Protein AF-A0ABD3VPS7-F1 (afdb_monomer)

Organism: Sinanodonta woodiana (NCBI:txid1069815)

Nearest PDB structures (foldseek):
  4lmq-assembly1_D  TM=5.388E-01  e=2.220E+00  Homo sapiens
  6o5b-assembly1_I  TM=3.512E-01  e=5.039E+00  Homo sapiens

Structure (mmCIF, N/CA/C/O backbone):
data_AF-A0ABD3VPS7-F1
#
_entry.id   AF-A0ABD3VPS7-F1
#
loop_
_atom_site.group_PDB
_atom_site.id
_atom_site.type_symbol
_atom_site.label_atom_id
_atom_site.label_alt_id
_atom_site.label_comp_id
_atom_site.label_asym_id
_atom_site.label_entity_id
_atom_site.label_seq_id
_atom_site.pdbx_PDB_ins_code
_atom_site.Cartn_x
_atom_site.Cartn_y
_atom_site.Cartn_z
_atom_site.occupancy
_atom_site.B_iso_or_equiv
_atom_site.auth_seq_id
_atom_site.auth_comp_id
_atom_site.auth_asym_id
_atom_site.auth_atom_id
_atom_site.pdbx_PDB_model_num
ATOM 1 N N . MET A 1 1 ? -15.703 15.406 17.267 1.00 61.03 1 MET A N 1
ATOM 2 C CA . MET A 1 1 ? -16.253 14.885 18.534 1.00 61.03 1 MET A CA 1
ATOM 3 C C . MET A 1 1 ? -15.740 13.470 18.716 1.00 61.03 1 MET A C 1
ATOM 5 O O . MET A 1 1 ? -16.001 12.621 17.870 1.00 61.03 1 MET A O 1
ATOM 9 N N . SER A 1 2 ? -14.924 13.257 19.740 1.00 77.81 2 SER A N 1
ATOM 10 C CA . SER A 1 2 ? -14.365 11.962 20.120 1.00 77.81 2 SER A CA 1
ATOM 11 C C . SER A 1 2 ? -15.344 11.213 21.026 1.00 77.81 2 SER A C 1
ATOM 13 O O . SER A 1 2 ? -16.102 11.816 21.778 1.00 77.81 2 SER A O 1
ATOM 15 N N . VAL A 1 3 ? -15.312 9.879 21.006 1.00 76.88 3 VAL A N 1
ATOM 16 C CA . VAL A 1 3 ? -16.126 9.044 21.913 1.00 76.88 3 VAL A CA 1
ATOM 17 C C . VAL A 1 3 ? -15.811 9.354 23.386 1.00 76.88 3 VAL A C 1
ATOM 19 O O . VAL A 1 3 ? -16.698 9.314 24.237 1.00 76.88 3 VAL A O 1
ATOM 22 N N . TRP A 1 4 ? -14.558 9.712 23.673 1.00 80.94 4 TRP A N 1
ATOM 23 C CA . TRP A 1 4 ? -14.074 10.048 25.013 1.00 80.94 4 TRP A CA 1
ATOM 24 C C . TRP A 1 4 ? -14.493 11.447 25.493 1.00 80.94 4 TRP A C 1
ATOM 26 O O . TRP A 1 4 ? -14.327 11.745 26.668 1.00 80.94 4 TRP A O 1
ATOM 36 N N . ASP A 1 5 ? -15.115 12.276 24.645 1.00 84.38 5 ASP A N 1
ATOM 37 C CA . ASP A 1 5 ? -15.733 13.540 25.089 1.00 84.38 5 ASP A CA 1
ATOM 38 C C . ASP A 1 5 ? -16.996 13.273 25.937 1.00 84.38 5 ASP A C 1
ATOM 40 O O . ASP A 1 5 ? -17.458 14.122 26.698 1.00 84.38 5 ASP A O 1
ATOM 44 N N . HIS A 1 6 ? -17.568 12.069 25.820 1.00 83.00 6 HIS A N 1
ATOM 45 C CA . HIS A 1 6 ? -18.803 11.661 26.494 1.00 83.00 6 HIS A CA 1
ATOM 46 C C . HIS A 1 6 ? -18.606 10.507 27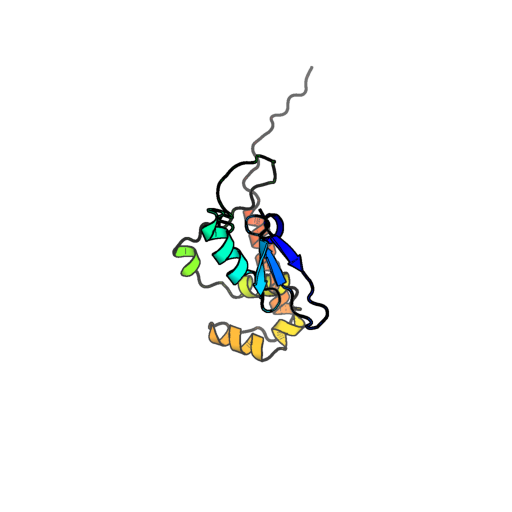.485 1.00 83.00 6 HIS A C 1
ATOM 48 O O . HIS A 1 6 ? -19.587 9.960 28.006 1.00 83.00 6 HIS A O 1
ATOM 54 N N . ALA A 1 7 ? -17.355 10.123 27.737 1.00 84.94 7 ALA A N 1
ATOM 55 C CA . ALA A 1 7 ? -17.026 9.010 28.607 1.00 84.94 7 ALA A CA 1
ATOM 56 C C . ALA A 1 7 ? -15.645 9.158 29.244 1.00 84.94 7 ALA A C 1
ATOM 58 O O . ALA A 1 7 ? -14.692 9.568 28.585 1.00 84.94 7 ALA A O 1
ATOM 59 N N . VAL A 1 8 ? -15.519 8.739 30.498 1.00 85.06 8 VAL A N 1
ATOM 60 C CA . VAL A 1 8 ? -14.250 8.719 31.229 1.00 85.06 8 VAL A CA 1
ATOM 61 C C . VAL A 1 8 ? -13.625 7.329 31.144 1.00 85.06 8 VAL A C 1
ATOM 63 O O . VAL A 1 8 ? -14.305 6.313 31.297 1.00 85.06 8 VAL A O 1
ATOM 66 N N . LYS A 1 9 ? -12.311 7.282 30.900 1.00 85.12 9 LYS A N 1
ATOM 67 C CA . LYS A 1 9 ? -11.524 6.048 30.999 1.00 85.12 9 LYS A CA 1
ATOM 68 C C . LYS A 1 9 ? -11.370 5.669 32.465 1.00 85.12 9 LYS A C 1
ATOM 70 O O . LYS A 1 9 ? -10.830 6.453 33.241 1.00 85.12 9 LYS A O 1
ATOM 75 N N . GLN A 1 10 ? -11.781 4.461 32.816 1.00 77.88 10 GLN A N 1
ATOM 76 C CA . GLN A 1 10 ? -11.481 3.854 34.102 1.00 77.88 10 GLN A CA 1
ATOM 77 C C . GLN A 1 10 ? -10.522 2.683 33.915 1.00 77.88 10 GLN A C 1
ATOM 79 O O . GLN A 1 10 ? -10.679 1.854 33.018 1.00 77.88 10 GLN A O 1
ATOM 84 N N . THR A 1 11 ? -9.512 2.625 34.775 1.00 73.50 11 THR A N 1
ATOM 85 C CA . THR A 1 11 ? -8.617 1.480 34.898 1.00 73.50 11 THR A CA 1
ATOM 86 C C . THR A 1 11 ? -9.036 0.694 36.129 1.00 73.50 11 THR A C 1
ATOM 88 O O . THR A 1 11 ? -8.904 1.154 37.263 1.00 73.50 11 THR A O 1
ATOM 91 N N . ASN A 1 12 ? -9.561 -0.511 35.928 1.00 65.88 12 ASN A N 1
ATOM 92 C CA . ASN A 1 12 ? -9.819 -1.401 37.050 1.00 65.88 12 ASN A CA 1
ATOM 93 C C . ASN A 1 12 ? -8.488 -2.031 37.475 1.00 65.88 12 ASN A C 1
ATOM 95 O O . ASN A 1 12 ? -7.944 -2.863 36.759 1.00 65.88 12 ASN A O 1
ATOM 99 N N . GLY A 1 13 ? -7.961 -1.680 38.653 1.00 60.06 13 GLY A N 1
ATOM 100 C CA . GLY A 1 13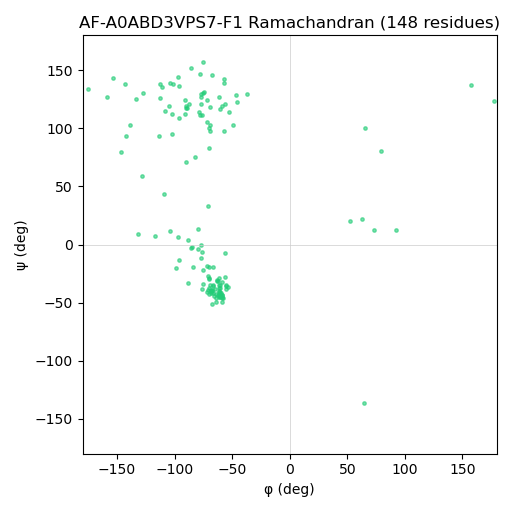 ? -6.642 -2.131 39.139 1.00 60.06 13 GLY A CA 1
ATOM 101 C C . GLY A 1 13 ? -6.427 -3.655 39.212 1.00 60.06 13 GLY A C 1
ATOM 102 O O . GLY A 1 13 ? -5.312 -4.104 39.452 1.00 60.06 13 GLY A O 1
ATOM 103 N N . LYS A 1 14 ? -7.470 -4.462 38.976 1.00 63.62 14 LYS A N 1
ATOM 104 C CA . LYS A 1 14 ? -7.420 -5.932 38.931 1.00 63.62 14 LYS A CA 1
ATOM 105 C C . LYS A 1 14 ? -7.276 -6.522 37.519 1.00 63.62 14 LYS A C 1
ATOM 107 O O . LYS A 1 14 ? -6.995 -7.712 37.406 1.00 63.62 14 LYS A O 1
ATOM 112 N N . ARG A 1 15 ? -7.471 -5.746 36.443 1.00 58.62 15 ARG A N 1
ATOM 113 C CA . ARG A 1 15 ? -7.327 -6.203 35.046 1.00 58.62 15 ARG A CA 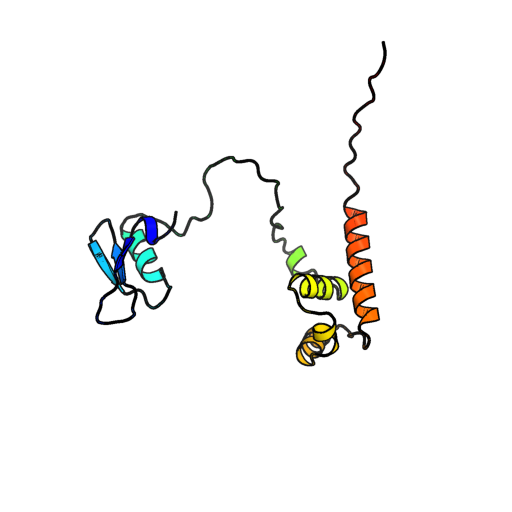1
ATOM 114 C C . ARG A 1 15 ? -6.730 -5.089 34.189 1.00 58.62 15 ARG A C 1
ATOM 116 O O . ARG A 1 15 ? -7.157 -3.949 34.284 1.00 58.62 15 ARG A O 1
ATOM 123 N N . LYS A 1 16 ? -5.789 -5.408 33.294 1.00 61.41 16 LYS A N 1
ATOM 124 C CA . LYS A 1 16 ? -5.252 -4.463 32.285 1.00 61.41 16 LYS A CA 1
ATOM 125 C C . LYS A 1 16 ? -6.280 -4.141 31.176 1.00 61.41 16 LYS A C 1
ATOM 127 O O . LYS A 1 16 ? -5.912 -3.989 30.016 1.00 61.41 16 LYS A O 1
ATOM 132 N N . GLU A 1 17 ? -7.565 -4.104 31.514 1.00 66.94 17 GLU A N 1
ATOM 133 C CA . GLU A 1 17 ? -8.672 -3.796 30.612 1.00 66.94 17 GLU A CA 1
ATOM 134 C C . GLU A 1 17 ? -9.092 -2.339 30.846 1.00 66.94 17 GLU A C 1
ATOM 136 O O . GLU A 1 17 ? -9.106 -1.856 31.980 1.00 66.94 17 GLU A O 1
ATOM 141 N N . LEU A 1 18 ? -9.371 -1.621 29.759 1.00 71.88 18 LEU A N 1
ATOM 142 C CA . LEU A 1 18 ? -9.847 -0.245 29.816 1.00 71.88 18 LEU A CA 1
ATOM 143 C C . LEU A 1 18 ? -11.371 -0.278 29.865 1.00 71.88 18 LEU A C 1
ATOM 145 O O . LEU A 1 18 ? -12.011 -0.738 28.923 1.00 71.88 18 LEU A O 1
ATOM 149 N N . ASP A 1 19 ? -11.952 0.248 30.932 1.00 82.38 19 ASP A N 1
ATOM 150 C CA . ASP A 1 19 ? -13.394 0.422 31.024 1.00 82.38 19 ASP A CA 1
ATOM 151 C C . ASP A 1 19 ? -13.765 1.860 30.642 1.00 82.38 19 ASP A C 1
ATOM 153 O O . ASP A 1 19 ? -13.027 2.815 30.897 1.00 82.38 19 ASP A O 1
ATOM 157 N N . GLY A 1 20 ? -14.909 2.026 29.981 1.00 85.56 20 GLY A N 1
ATOM 158 C CA . GLY A 1 20 ? -15.466 3.330 29.635 1.00 85.56 20 GLY A CA 1
ATOM 159 C C . GLY A 1 20 ? -16.691 3.619 30.489 1.00 85.56 20 GLY A C 1
ATOM 160 O O . GLY A 1 20 ? -17.705 2.934 30.351 1.00 85.56 20 GLY A O 1
ATOM 161 N N . GLN A 1 21 ? -16.627 4.631 31.349 1.00 87.38 21 GLN A N 1
ATOM 162 C CA . GLN A 1 21 ? -17.778 5.099 32.117 1.00 87.38 21 GLN A CA 1
ATOM 163 C C . GLN A 1 21 ?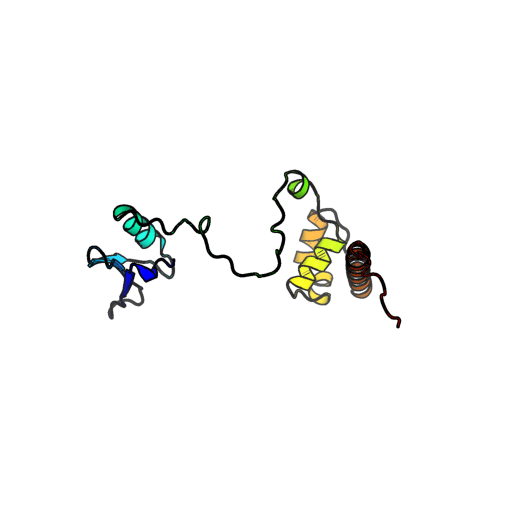 -18.502 6.203 31.346 1.00 87.38 21 GLN A C 1
ATOM 165 O O . GLN A 1 21 ? -17.897 7.212 30.995 1.00 87.38 21 GLN A O 1
ATOM 170 N N . CYS A 1 22 ? -19.799 6.039 31.083 1.00 89.44 22 CYS A N 1
ATOM 171 C CA . CYS A 1 22 ? -20.589 7.072 30.412 1.00 89.44 22 CYS A CA 1
ATOM 172 C C . CYS A 1 22 ? -20.896 8.251 31.347 1.00 89.44 22 CYS A C 1
ATOM 174 O O . CYS A 1 22 ? -21.458 8.046 32.420 1.00 89.44 22 CYS A O 1
ATOM 176 N N . ASN A 1 23 ? -20.663 9.486 30.896 1.00 87.00 23 ASN A N 1
ATOM 177 C CA . ASN A 1 23 ? -20.889 10.689 31.712 1.00 87.00 23 ASN A CA 1
ATOM 178 C C . ASN A 1 23 ? -22.375 11.018 31.939 1.00 87.00 23 ASN A C 1
ATOM 180 O O . ASN A 1 23 ? -22.703 11.783 32.838 1.00 87.00 23 ASN A O 1
ATOM 184 N N . ARG A 1 24 ? -23.289 10.475 31.121 1.00 84.62 24 ARG A N 1
ATOM 185 C CA . ARG A 1 24 ? -24.732 10.769 31.219 1.00 84.62 24 ARG A CA 1
ATOM 186 C C . ARG A 1 24 ? -25.486 9.859 32.175 1.00 84.62 24 ARG A C 1
ATOM 188 O O . ARG A 1 24 ? -26.460 10.290 32.775 1.00 84.62 24 ARG A O 1
ATOM 195 N N . CYS A 1 25 ? -25.075 8.601 32.292 1.00 88.69 25 CYS A N 1
ATOM 196 C CA . CYS A 1 25 ? -25.773 7.632 33.140 1.00 88.69 25 CYS A CA 1
ATOM 197 C C . CYS A 1 25 ? -24.846 6.838 34.056 1.00 88.69 25 CYS A C 1
ATOM 199 O O . CYS A 1 25 ? -25.283 5.848 34.636 1.00 88.69 25 CYS A O 1
ATOM 201 N N . ASN A 1 26 ? -23.567 7.217 34.134 1.00 84.69 26 ASN A N 1
ATOM 202 C CA . ASN A 1 26 ? -22.546 6.599 34.981 1.00 84.69 26 ASN A CA 1
ATOM 203 C C . ASN A 1 26 ? -22.410 5.074 34.823 1.00 84.69 26 ASN A C 1
ATOM 205 O O . ASN A 1 26 ? -21.856 4.405 35.690 1.00 84.69 26 ASN A O 1
ATOM 209 N N . LYS A 1 27 ? -22.886 4.507 33.706 1.00 85.88 27 LYS A N 1
ATOM 210 C CA . LYS A 1 27 ? -22.753 3.075 33.424 1.00 85.88 27 LYS A CA 1
ATOM 211 C C . LYS A 1 27 ? -21.322 2.780 33.000 1.00 85.88 27 LYS A C 1
ATOM 213 O O . LYS A 1 27 ? -20.799 3.442 32.103 1.00 85.88 27 LYS A O 1
ATOM 218 N N . ILE A 1 28 ? -20.730 1.771 33.631 1.00 86.62 28 ILE A N 1
ATOM 219 C CA . ILE A 1 28 ? -19.402 1.262 33.301 1.00 86.62 28 ILE A CA 1
ATOM 220 C C . ILE A 1 28 ? -19.553 0.213 32.202 1.00 86.62 28 ILE A C 1
ATOM 222 O O . ILE A 1 28 ? -20.259 -0.784 32.368 1.00 86.62 28 ILE A O 1
ATOM 226 N N . LEU A 1 29 ? -18.906 0.450 31.066 1.00 86.19 29 LEU A N 1
ATOM 227 C CA . LEU A 1 29 ? -18.922 -0.439 29.913 1.00 86.19 29 LEU A CA 1
ATOM 228 C C . LEU A 1 29 ? -17.536 -1.028 29.714 1.00 86.19 29 LEU A C 1
ATOM 230 O O . LEU A 1 29 ? -16.556 -0.298 29.555 1.00 86.19 29 LEU A O 1
ATOM 234 N N . LYS A 1 30 ? -17.477 -2.357 29.656 1.00 82.00 30 LYS A N 1
ATOM 235 C CA . LYS A 1 30 ? -16.242 -3.074 29.358 1.00 82.00 30 LYS A CA 1
ATOM 236 C C . LYS A 1 30 ? -15.856 -2.837 27.906 1.00 82.00 30 LYS A C 1
ATOM 238 O O . LYS A 1 30 ? -16.614 -3.191 26.997 1.00 82.00 30 LYS A O 1
ATOM 243 N N . CYS A 1 31 ? -14.690 -2.238 27.693 1.00 76.19 31 CYS A N 1
ATOM 244 C CA . CYS A 1 31 ? -14.113 -2.091 26.366 1.00 76.19 31 CYS A CA 1
ATOM 245 C C . CYS A 1 31 ? -12.977 -3.108 26.232 1.00 76.19 31 CYS A C 1
ATOM 247 O O . CYS A 1 31 ? -12.016 -3.110 26.996 1.00 76.19 31 CYS A O 1
ATOM 249 N N . SER A 1 32 ? -13.101 -4.021 25.269 1.00 72.81 32 SER A N 1
ATOM 250 C CA . SER A 1 32 ? -12.015 -4.952 24.971 1.00 72.81 32 SER A CA 1
ATOM 251 C C . SER A 1 32 ? -10.959 -4.220 24.138 1.00 72.81 32 SER A C 1
ATOM 253 O O . SER A 1 32 ? -11.228 -3.781 23.016 1.00 72.81 32 SER A O 1
ATOM 255 N N . GLY A 1 33 ? -9.767 -4.037 24.707 1.00 70.56 33 GLY A N 1
ATOM 256 C CA . GLY A 1 33 ? -8.654 -3.349 24.050 1.00 70.56 33 GLY A CA 1
ATOM 257 C C . GLY A 1 33 ? -8.923 -1.863 23.768 1.00 70.56 33 GLY A C 1
ATOM 258 O O . GLY A 1 33 ? -9.424 -1.130 24.616 1.00 70.56 33 GLY A O 1
ATOM 259 N N . ASN A 1 34 ? -8.563 -1.404 22.566 1.00 69.06 34 ASN A N 1
ATOM 260 C CA . ASN A 1 34 ? -8.779 -0.028 22.092 1.00 69.06 34 ASN A CA 1
ATOM 261 C C . ASN A 1 34 ? -10.145 0.175 21.400 1.00 69.06 34 ASN A C 1
ATOM 263 O O . ASN A 1 34 ? -10.418 1.257 20.871 1.00 69.06 34 ASN A O 1
ATOM 267 N N . SER A 1 35 ? -10.998 -0.853 21.380 1.00 72.88 35 SER A N 1
ATOM 268 C CA . SER A 1 35 ? -12.286 -0.807 20.697 1.00 72.88 35 SER A CA 1
ATOM 269 C C . SER A 1 35 ? -13.312 -0.013 21.502 1.00 72.88 35 SER A C 1
ATOM 271 O O . SER A 1 35 ? -13.576 -0.301 22.666 1.00 72.88 35 SER A O 1
ATOM 273 N N . THR A 1 36 ? -13.933 0.981 20.864 1.00 80.69 36 THR A N 1
ATOM 274 C CA . THR A 1 36 ? -14.972 1.836 21.468 1.00 80.69 36 THR A CA 1
ATOM 275 C C . THR A 1 36 ? -16.383 1.477 20.999 1.00 80.69 36 THR A C 1
ATOM 277 O O . THR A 1 36 ? -17.323 2.228 21.243 1.00 80.69 36 THR A O 1
ATOM 280 N N . THR A 1 37 ? -16.570 0.337 20.327 1.00 84.38 37 THR A N 1
ATOM 281 C CA . THR A 1 37 ? -17.845 -0.044 19.693 1.00 84.38 37 THR A CA 1
ATOM 282 C C . THR A 1 37 ? -18.994 -0.154 20.699 1.00 84.38 37 THR A C 1
ATOM 284 O O . THR A 1 37 ? -20.065 0.410 20.471 1.00 84.38 37 THR A O 1
ATOM 287 N N . THR A 1 38 ? -18.757 -0.791 21.849 1.00 84.81 38 THR A N 1
ATOM 288 C CA . THR A 1 38 ? -19.743 -0.912 22.939 1.00 84.81 38 THR A CA 1
ATOM 289 C C . THR A 1 38 ? -20.143 0.458 23.484 1.00 84.81 38 THR A C 1
ATOM 291 O O . THR A 1 38 ? -21.325 0.747 23.670 1.00 84.81 38 THR A O 1
ATOM 294 N N . LEU A 1 39 ? -19.157 1.337 23.672 1.00 86.12 39 LEU A N 1
ATOM 295 C CA . LEU A 1 39 ? -19.364 2.693 24.165 1.00 86.12 39 LEU A CA 1
ATOM 296 C C . LEU A 1 39 ? -20.116 3.560 23.145 1.00 86.12 39 LEU A C 1
ATOM 298 O O . LEU A 1 39 ? -21.063 4.248 23.511 1.00 86.12 39 LEU A O 1
ATOM 302 N N . LYS A 1 40 ? -19.782 3.464 21.853 1.00 86.81 40 LYS A N 1
ATOM 303 C CA . LYS A 1 40 ? -20.522 4.122 20.763 1.00 86.81 40 LYS A CA 1
ATOM 304 C C . LYS A 1 40 ? -21.980 3.673 20.716 1.00 86.81 40 LYS A C 1
ATOM 306 O O . LYS A 1 40 ? -22.870 4.511 20.601 1.00 86.81 40 LYS A O 1
ATOM 311 N N . SER A 1 41 ? -22.233 2.369 20.824 1.00 87.38 41 SER A N 1
ATOM 312 C CA . SER A 1 41 ? -23.597 1.830 20.851 1.00 87.38 41 SER A CA 1
ATOM 313 C C . SER A 1 41 ? -24.384 2.353 22.049 1.00 87.38 41 SER A C 1
ATOM 315 O O . SER A 1 41 ? -25.552 2.705 21.919 1.00 87.38 41 SER A O 1
ATOM 317 N N . HIS A 1 42 ? -23.739 2.460 23.207 1.00 88.81 42 HIS A N 1
ATOM 318 C CA . HIS A 1 42 ? -24.363 3.035 24.388 1.00 88.81 42 HIS A CA 1
ATOM 319 C C . HIS A 1 42 ? -24.646 4.536 24.237 1.00 88.81 42 HIS A C 1
ATOM 321 O O . HIS A 1 42 ? -25.713 5.007 24.604 1.00 88.81 42 HIS A O 1
ATOM 327 N N . LEU A 1 43 ? -23.743 5.311 23.640 1.00 87.19 43 LEU A N 1
ATOM 328 C CA . LEU A 1 43 ? -23.973 6.739 23.403 1.00 87.19 43 LEU A CA 1
ATOM 329 C C . LEU A 1 43 ? -25.184 6.998 22.486 1.00 87.19 43 LEU A C 1
ATOM 331 O O . LEU A 1 43 ? -25.895 7.986 22.686 1.00 87.19 43 LEU A O 1
ATOM 335 N N . LYS A 1 44 ? -25.504 6.070 21.572 1.00 88.06 44 LYS A N 1
ATOM 336 C CA . LYS A 1 44 ? -26.735 6.131 20.765 1.00 88.06 44 LYS A CA 1
ATOM 337 C C . LYS A 1 44 ? -28.007 6.053 21.612 1.00 88.06 44 LYS A C 1
ATOM 339 O O . LYS A 1 44 ? -28.978 6.713 21.258 1.00 88.06 44 LYS A O 1
ATOM 344 N N . THR A 1 45 ? -28.008 5.347 22.750 1.00 86.38 45 THR A N 1
ATOM 345 C CA . THR A 1 45 ? -29.176 5.332 23.659 1.00 86.38 45 THR A CA 1
ATOM 346 C C . THR A 1 45 ? -29.422 6.691 24.309 1.00 86.38 45 THR A C 1
ATOM 348 O O . THR A 1 45 ? -30.522 6.964 24.769 1.00 86.38 45 THR A O 1
ATOM 351 N N . HIS A 1 46 ? -28.407 7.559 24.317 1.00 84.81 46 HIS A N 1
ATOM 352 C CA . HIS A 1 46 ? -28.498 8.947 24.768 1.00 84.81 46 HIS A CA 1
ATOM 353 C C . HIS A 1 46 ? -28.710 9.941 23.617 1.00 84.81 46 HIS A C 1
ATOM 355 O O . HIS A 1 46 ? -28.626 11.151 23.829 1.00 84.81 46 HIS A O 1
ATOM 361 N N . GLY A 1 47 ? -28.926 9.462 22.388 1.00 82.56 47 GLY A N 1
ATOM 362 C CA . GLY A 1 47 ? -29.053 10.306 21.197 1.00 82.56 47 GLY A CA 1
ATOM 363 C C . GLY A 1 47 ? -27.735 10.924 20.712 1.00 82.56 47 GLY A C 1
ATOM 364 O O . GLY A 1 47 ? -27.752 11.818 19.870 1.00 82.56 47 GLY A O 1
ATOM 365 N N . ILE A 1 48 ? -26.583 10.470 21.218 1.00 82.31 48 ILE A N 1
ATOM 366 C CA . ILE A 1 48 ? -25.266 10.944 20.777 1.00 82.31 48 ILE A CA 1
ATOM 367 C C . ILE A 1 48 ? -24.786 10.041 19.640 1.00 82.31 48 ILE A C 1
ATOM 369 O O . ILE A 1 48 ? -24.459 8.871 19.844 1.00 82.31 48 ILE A O 1
ATOM 373 N N . ASN A 1 49 ? -24.711 10.594 18.430 1.00 80.31 49 ASN A N 1
ATOM 374 C CA . ASN A 1 49 ? -24.232 9.871 17.259 1.00 80.31 49 ASN A CA 1
ATOM 375 C C . ASN A 1 49 ? -22.789 10.274 16.909 1.00 80.31 49 ASN A C 1
ATOM 377 O O . ASN A 1 49 ? -22.559 11.249 16.198 1.00 80.31 49 ASN A O 1
ATOM 381 N N . VAL A 1 50 ? -21.819 9.499 17.404 1.00 72.88 50 VAL A N 1
ATOM 382 C CA . VAL A 1 50 ? -20.375 9.721 17.170 1.00 72.88 50 VAL A CA 1
ATOM 383 C C . VAL A 1 50 ? -19.914 9.213 15.787 1.00 72.88 50 VAL A C 1
ATOM 385 O O . VAL A 1 50 ? -18.769 9.419 15.403 1.00 72.88 50 VAL A O 1
ATOM 388 N N . ASP A 1 51 ? -20.797 8.579 15.005 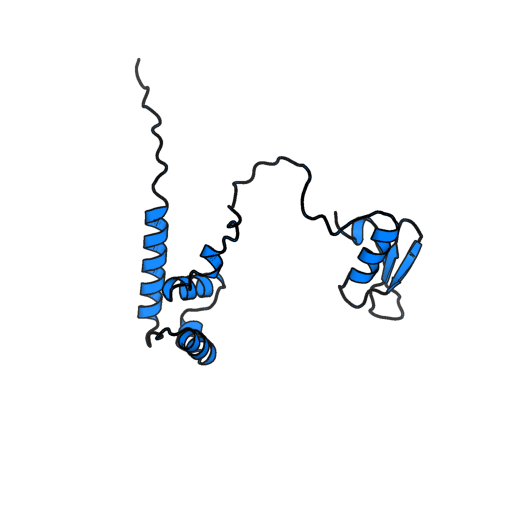1.00 67.88 51 ASP A N 1
ATOM 389 C CA . ASP A 1 51 ? -20.493 8.094 13.645 1.00 67.88 51 ASP A CA 1
ATOM 390 C C . ASP A 1 51 ? -20.482 9.222 12.594 1.00 67.88 51 ASP A C 1
ATOM 392 O O . ASP A 1 51 ? -20.001 9.051 11.476 1.00 67.88 51 ASP A O 1
ATOM 396 N N . ARG A 1 52 ? -20.960 10.422 12.952 1.00 54.06 52 ARG A N 1
ATOM 397 C CA . ARG A 1 52 ? -20.947 11.591 12.066 1.00 54.06 52 ARG A CA 1
ATOM 398 C C . ARG A 1 52 ? -19.592 12.298 12.072 1.00 54.06 52 ARG A C 1
ATOM 400 O O . ARG A 1 52 ? -19.455 13.413 12.567 1.00 54.06 52 ARG A O 1
ATOM 407 N N . VAL A 1 53 ? -18.610 11.702 11.403 1.00 52.69 53 VAL A N 1
ATOM 408 C CA . VAL A 1 53 ? -17.608 12.499 10.680 1.00 52.69 53 VAL A CA 1
ATOM 409 C C . VAL A 1 53 ? -18.136 12.709 9.269 1.00 52.69 53 VAL A C 1
ATOM 411 O O . VAL A 1 53 ? -17.685 12.084 8.325 1.00 52.69 53 VAL A O 1
ATOM 414 N N . THR A 1 54 ? -19.166 13.536 9.135 1.00 55.19 54 THR A N 1
ATOM 415 C CA . THR A 1 54 ? -19.411 14.367 7.950 1.00 55.19 54 THR A CA 1
ATOM 416 C C . THR A 1 54 ? -20.609 15.262 8.233 1.00 55.19 54 THR A C 1
ATOM 418 O O . THR A 1 54 ? -21.644 14.824 8.729 1.00 55.19 54 THR A O 1
ATOM 421 N N . SER A 1 55 ? -20.428 16.535 7.893 1.00 54.00 55 SER A N 1
ATOM 422 C CA . SER A 1 55 ? -21.453 17.577 7.857 1.00 54.00 55 SER A CA 1
ATOM 423 C C . SER A 1 55 ? -21.833 18.180 9.211 1.00 54.00 55 SER A C 1
ATOM 425 O O . SER A 1 55 ? -22.906 17.924 9.751 1.00 54.00 55 SER A O 1
ATOM 427 N N . SER A 1 56 ? -21.004 19.111 9.697 1.00 50.31 56 SER A N 1
ATOM 428 C CA . SER A 1 56 ? -21.360 20.543 9.626 1.00 50.31 56 SER A CA 1
ATOM 429 C C . SER A 1 56 ? -20.318 21.457 10.294 1.00 50.31 56 SER A C 1
ATOM 431 O O . SER A 1 56 ? -20.075 21.350 11.488 1.00 50.31 56 SER A O 1
ATOM 433 N N . LYS A 1 57 ? -19.816 22.409 9.492 1.00 51.72 57 LYS A N 1
ATOM 434 C CA . LYS A 1 57 ? -19.331 23.765 9.832 1.00 51.72 57 LYS A CA 1
ATOM 435 C C . LYS A 1 57 ? -18.080 23.911 10.723 1.00 51.72 57 LYS A C 1
ATOM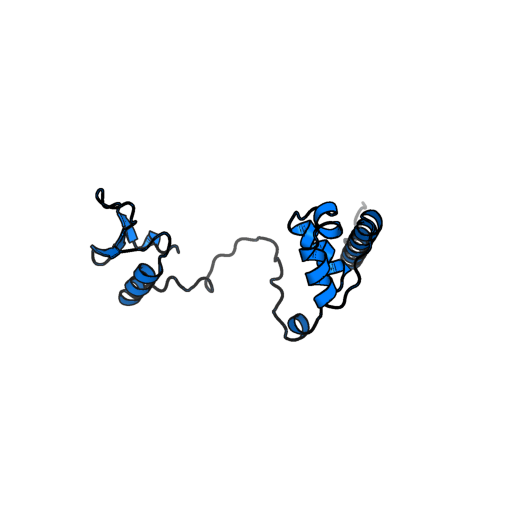 437 O O . LYS A 1 57 ? -18.176 23.969 11.942 1.00 51.72 57 LYS A O 1
ATOM 442 N N . ASN A 1 58 ? -16.936 24.177 10.085 1.00 42.41 58 ASN A N 1
ATOM 443 C CA . ASN A 1 58 ? -16.180 25.418 10.311 1.00 42.41 58 ASN A CA 1
ATOM 444 C C . ASN A 1 58 ? -15.247 25.696 9.121 1.00 42.41 58 ASN A C 1
ATOM 446 O O . ASN A 1 58 ? -14.499 24.825 8.684 1.00 42.41 58 ASN A O 1
ATOM 450 N N . LEU A 1 59 ? -15.367 26.907 8.580 1.00 53.09 59 LEU A N 1
ATOM 451 C CA . LEU A 1 59 ? -14.510 27.487 7.554 1.00 53.09 59 LEU A CA 1
ATOM 452 C C . LEU A 1 59 ? -13.156 27.817 8.186 1.00 53.09 59 LEU A C 1
ATOM 454 O O . LEU A 1 59 ? -13.053 28.811 8.895 1.00 53.09 59 LEU A O 1
ATOM 458 N N . VAL A 1 60 ? -12.122 27.030 7.902 1.00 43.69 60 VAL A N 1
ATOM 459 C CA . VAL A 1 60 ? -10.746 27.534 7.916 1.00 43.69 60 VAL A CA 1
ATOM 460 C C . VAL A 1 60 ? -10.067 27.036 6.652 1.00 43.69 60 VAL A C 1
ATOM 462 O O . VAL A 1 60 ? -10.112 25.859 6.305 1.00 43.69 60 VAL A O 1
ATOM 465 N N . SER A 1 61 ? -9.534 28.015 5.936 1.00 51.28 61 SER A N 1
ATOM 466 C CA . SER A 1 61 ? -8.833 27.928 4.670 1.00 51.28 61 SER A CA 1
ATOM 467 C C . SER A 1 61 ? -7.626 26.997 4.758 1.00 51.28 61 SER A C 1
ATOM 469 O O . SER A 1 61 ? -6.541 27.428 5.131 1.00 51.28 61 SER A O 1
ATOM 471 N N . GLU A 1 62 ? -7.790 25.751 4.324 1.00 46.94 62 GLU A N 1
ATOM 472 C CA . GLU A 1 62 ? -6.684 24.928 3.849 1.00 46.94 62 GLU A CA 1
ATOM 473 C C . GLU A 1 62 ? -7.025 24.384 2.460 1.00 46.94 62 GLU A C 1
ATOM 475 O O . GLU A 1 62 ? -8.127 23.910 2.183 1.00 46.94 62 GLU A O 1
ATOM 480 N N . LYS A 1 63 ? -6.055 24.562 1.566 1.00 46.50 63 LYS A N 1
ATOM 481 C CA . LYS A 1 63 ? -6.039 24.227 0.142 1.00 46.50 63 LYS A CA 1
ATOM 482 C C . LYS A 1 63 ? -6.770 22.901 -0.151 1.00 46.50 63 LYS A C 1
ATOM 484 O O . LYS A 1 63 ? -6.454 21.897 0.487 1.00 46.50 63 LYS A O 1
ATOM 489 N N . PRO A 1 64 ? -7.702 22.852 -1.123 1.00 41.81 64 PRO A N 1
ATOM 490 C CA . PRO A 1 64 ? -8.482 21.651 -1.384 1.00 41.81 64 PRO A CA 1
ATOM 491 C C . PRO A 1 64 ? -7.578 20.563 -1.969 1.00 41.81 64 PRO A C 1
ATOM 493 O O . PRO A 1 64 ? -7.246 20.576 -3.154 1.00 41.81 64 PRO A O 1
ATOM 496 N N . THR A 1 65 ? -7.199 19.586 -1.149 1.00 53.16 65 THR A N 1
ATOM 497 C CA . THR A 1 65 ? -6.848 18.264 -1.658 1.00 53.16 65 THR A CA 1
ATOM 498 C C . THR A 1 65 ? -8.151 17.634 -2.129 1.00 53.16 65 THR A C 1
ATOM 500 O O . THR A 1 65 ? -8.992 17.201 -1.340 1.00 53.16 65 THR A O 1
ATOM 503 N N . LEU A 1 66 ? -8.362 17.681 -3.445 1.00 54.44 66 LEU A N 1
ATOM 504 C CA . LEU A 1 66 ? -9.432 16.968 -4.130 1.00 54.44 66 LEU A CA 1
ATOM 505 C C . LEU A 1 66 ? -9.396 15.511 -3.664 1.00 54.44 66 LEU A C 1
ATOM 507 O O . LEU A 1 66 ? -8.543 14.735 -4.087 1.00 54.44 66 LEU A O 1
ATOM 511 N N . LYS A 1 67 ? -10.318 15.134 -2.775 1.00 58.62 67 LYS A N 1
ATOM 512 C CA . LYS A 1 67 ? -10.652 13.725 -2.588 1.00 58.62 67 LYS A CA 1
ATOM 513 C C . LYS A 1 67 ? -11.126 13.254 -3.961 1.00 58.62 67 LYS A C 1
ATOM 515 O O . LYS A 1 67 ? -12.076 13.857 -4.466 1.00 58.62 67 LYS A O 1
ATOM 520 N N . PRO A 1 68 ? -10.473 12.266 -4.596 1.00 54.97 68 PRO A N 1
ATOM 521 C CA . PRO A 1 68 ? -10.932 11.794 -5.886 1.00 54.97 68 PRO A CA 1
ATOM 522 C C . PRO A 1 68 ? -12.350 11.275 -5.685 1.00 54.97 68 PRO A C 1
ATOM 524 O O . PRO A 1 68 ? -12.586 10.356 -4.899 1.00 54.97 68 PRO A O 1
ATOM 527 N N . THR A 1 69 ? -13.306 11.923 -6.344 1.00 54.22 69 THR A N 1
ATOM 528 C CA . THR A 1 69 ? -14.659 11.407 -6.491 1.00 54.22 69 THR A CA 1
ATOM 529 C C . THR A 1 69 ? -14.494 10.003 -7.051 1.00 54.22 69 THR A C 1
ATOM 531 O O . THR A 1 69 ? -13.937 9.840 -8.135 1.00 54.22 69 THR A O 1
ATOM 534 N N . PHE A 1 70 ? -14.863 8.987 -6.272 1.00 57.31 70 PHE A N 1
ATOM 535 C CA . PHE A 1 70 ? -14.705 7.591 -6.658 1.00 57.31 70 PHE A CA 1
ATOM 536 C C . PHE A 1 70 ? -15.710 7.297 -7.777 1.00 57.31 70 PHE A C 1
ATOM 538 O O . PHE A 1 70 ? -16.842 6.886 -7.534 1.00 57.31 70 PHE A O 1
ATOM 545 N N . THR A 1 71 ? -15.335 7.632 -9.007 1.00 66.38 71 THR A N 1
ATOM 546 C CA . THR A 1 71 ? -16.102 7.328 -10.209 1.00 66.38 71 THR A CA 1
ATOM 547 C C . THR A 1 71 ? -15.882 5.863 -10.569 1.00 66.38 71 THR A C 1
ATOM 549 O O . THR A 1 71 ? -14.803 5.315 -10.345 1.00 66.38 71 THR A O 1
ATOM 552 N N . MET A 1 72 ? -16.894 5.205 -11.138 1.00 69.75 72 MET A N 1
ATOM 553 C CA . MET A 1 72 ? -16.763 3.818 -11.613 1.00 69.75 72 MET A CA 1
ATOM 554 C C . MET A 1 72 ? -15.613 3.668 -12.629 1.00 69.75 72 MET A C 1
ATOM 556 O O . MET A 1 72 ? -14.943 2.639 -12.659 1.00 69.75 72 MET A O 1
ATOM 560 N N . ASP A 1 73 ? -15.286 4.732 -13.369 1.00 63.56 73 ASP A N 1
ATOM 561 C CA . ASP A 1 73 ? -14.096 4.817 -14.225 1.00 63.56 73 ASP A CA 1
ATOM 562 C C . ASP A 1 73 ? -12.765 4.679 -13.470 1.00 63.56 73 ASP A C 1
ATOM 564 O O . ASP A 1 73 ? -11.818 4.085 -13.988 1.00 63.56 73 ASP A O 1
ATOM 568 N N . ALA A 1 74 ? -12.672 5.193 -12.240 1.00 60.44 74 ALA A N 1
ATOM 569 C CA . ALA A 1 74 ? -11.485 5.032 -11.401 1.00 60.44 74 ALA A CA 1
ATOM 570 C C . ALA A 1 74 ? -11.317 3.581 -10.921 1.00 60.44 74 ALA A C 1
ATOM 572 O O . ALA A 1 74 ? -10.192 3.132 -10.720 1.00 60.44 74 ALA A O 1
ATOM 573 N N . PHE A 1 75 ? -12.420 2.838 -10.781 1.00 58.06 75 PHE A N 1
ATOM 574 C CA . PHE A 1 75 ? -12.396 1.415 -10.440 1.00 58.06 75 PHE A CA 1
ATOM 575 C C . PHE A 1 75 ? -11.981 0.536 -11.631 1.00 58.06 75 PHE A C 1
ATOM 577 O O . PHE A 1 75 ? -11.301 -0.472 -11.453 1.00 58.06 75 PHE A O 1
ATOM 584 N N . LEU A 1 76 ? -12.357 0.928 -12.853 1.00 65.94 76 LEU A N 1
ATOM 585 C CA . LEU A 1 76 ? -12.041 0.181 -14.077 1.00 65.94 76 LEU A CA 1
ATOM 586 C C . LEU A 1 76 ? -10.653 0.498 -14.651 1.00 65.94 76 LEU A C 1
ATOM 588 O O . LEU A 1 76 ? -10.106 -0.309 -15.411 1.00 65.94 76 LEU A O 1
ATOM 592 N N . LYS A 1 77 ? -10.046 1.634 -14.288 1.00 73.81 77 LYS A N 1
ATOM 593 C CA . LYS A 1 77 ? -8.666 1.948 -14.676 1.00 73.81 77 LYS A CA 1
ATOM 594 C C . LYS A 1 77 ? -7.684 1.029 -13.951 1.00 73.81 77 LYS A C 1
ATOM 596 O O . LYS A 1 77 ? -7.270 1.286 -12.824 1.00 73.81 77 LYS A O 1
ATOM 601 N N . LYS A 1 78 ? -7.252 -0.028 -14.644 1.00 73.31 78 LYS A N 1
ATOM 602 C CA . LYS A 1 78 ? -6.062 -0.790 -14.253 1.00 73.31 78 LYS A CA 1
ATOM 603 C C . LYS A 1 78 ? -4.876 0.173 -14.167 1.00 73.31 78 LYS A C 1
ATOM 605 O O . LYS A 1 78 ? -4.540 0.818 -15.161 1.00 73.31 78 LYS A O 1
ATOM 610 N N . LYS A 1 79 ? -4.263 0.264 -12.984 1.00 81.94 79 LYS A N 1
ATOM 611 C CA . LYS A 1 79 ? -3.032 1.035 -12.779 1.00 81.94 79 LYS A CA 1
ATOM 612 C C . LYS A 1 79 ? -1.952 0.529 -13.724 1.00 81.94 79 LYS A C 1
ATOM 614 O O . LYS A 1 79 ? -1.809 -0.676 -13.929 1.00 81.94 79 LYS A O 1
ATOM 619 N N . THR A 1 80 ? -1.191 1.448 -14.293 1.00 88.94 80 THR A N 1
ATOM 620 C CA . THR A 1 80 ? -0.029 1.106 -15.111 1.00 88.94 80 THR A CA 1
ATOM 621 C C . THR A 1 80 ? 1.139 0.667 -14.227 1.00 88.94 80 THR A C 1
ATOM 623 O O . THR A 1 80 ? 1.235 1.049 -13.062 1.00 88.94 80 THR A O 1
ATOM 626 N N . LEU A 1 81 ? 2.080 -0.101 -14.786 1.00 87.38 81 LEU A N 1
ATOM 627 C CA . LEU A 1 81 ? 3.273 -0.550 -14.056 1.00 87.38 81 LEU A CA 1
ATOM 628 C C . LEU A 1 81 ? 4.078 0.614 -13.450 1.00 87.38 81 LEU A C 1
ATOM 630 O O . LEU A 1 81 ? 4.633 0.476 -12.364 1.00 87.38 81 LEU A O 1
ATOM 634 N N . LYS A 1 82 ? 4.129 1.757 -14.149 1.00 89.50 82 LYS A N 1
ATOM 635 C CA . LYS A 1 82 ? 4.827 2.961 -13.678 1.00 89.50 82 LYS A CA 1
ATOM 636 C C . LYS A 1 82 ? 4.171 3.512 -12.414 1.00 89.50 82 LYS A C 1
ATOM 638 O O . LYS A 1 82 ? 4.854 3.697 -11.416 1.00 89.50 82 LYS A O 1
ATOM 643 N N . GLU A 1 83 ? 2.848 3.670 -12.435 1.00 88.62 83 GLU A N 1
ATOM 644 C CA . GLU A 1 83 ? 2.070 4.148 -11.285 1.00 88.62 83 GLU A CA 1
ATOM 645 C C . GLU A 1 83 ? 2.210 3.217 -10.080 1.00 88.62 83 GLU A C 1
ATOM 647 O O . GLU A 1 83 ? 2.396 3.690 -8.966 1.00 88.62 83 GLU A O 1
ATOM 652 N N . ILE A 1 84 ? 2.201 1.898 -10.303 1.00 89.44 84 ILE A N 1
ATOM 653 C CA . ILE A 1 84 ? 2.403 0.909 -9.236 1.00 89.44 84 ILE A CA 1
ATOM 654 C C . ILE A 1 84 ? 3.767 1.109 -8.553 1.00 89.44 84 ILE A C 1
ATOM 656 O O . ILE A 1 84 ? 3.847 1.071 -7.326 1.00 89.44 84 ILE A O 1
ATOM 660 N N . PHE A 1 85 ? 4.842 1.338 -9.314 1.00 90.88 85 PHE A N 1
ATOM 661 C CA . PHE A 1 85 ? 6.161 1.591 -8.723 1.00 90.88 85 PHE A CA 1
ATOM 662 C C . PHE A 1 85 ? 6.257 2.947 -8.038 1.00 90.88 85 PHE A C 1
ATOM 664 O O . PHE A 1 85 ? 6.859 3.023 -6.967 1.00 90.88 85 PHE A O 1
ATOM 671 N N . THR A 1 86 ? 5.662 3.993 -8.613 1.00 90.69 86 THR A N 1
ATOM 672 C CA . THR A 1 86 ? 5.595 5.305 -7.965 1.00 90.69 86 THR A CA 1
ATOM 673 C C . THR A 1 8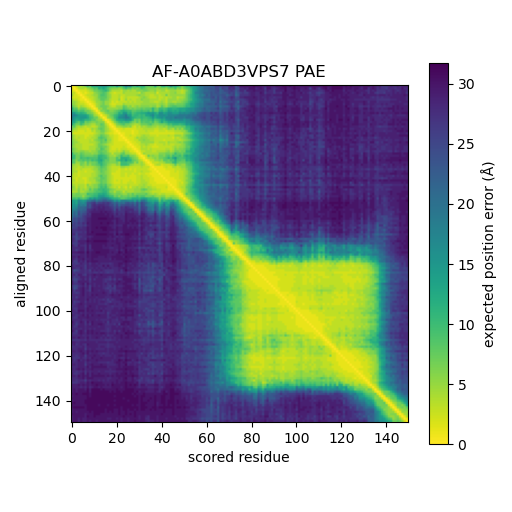6 ? 4.889 5.194 -6.613 1.00 90.69 86 THR A C 1
ATOM 675 O O . THR A 1 86 ? 5.443 5.659 -5.621 1.00 90.69 86 THR A O 1
ATOM 678 N N . ASP A 1 87 ? 3.751 4.495 -6.550 1.00 90.00 87 ASP A N 1
ATOM 679 C CA . ASP A 1 87 ? 2.993 4.271 -5.311 1.00 90.00 87 ASP A CA 1
ATOM 680 C C . ASP A 1 87 ? 3.829 3.510 -4.261 1.00 90.00 87 ASP A C 1
ATOM 682 O O . ASP A 1 87 ? 3.921 3.917 -3.103 1.00 90.00 87 ASP A O 1
ATOM 686 N N . MET A 1 88 ? 4.525 2.441 -4.666 1.00 91.62 88 MET A N 1
ATOM 687 C CA . MET A 1 88 ? 5.409 1.693 -3.761 1.00 91.62 88 MET A CA 1
ATOM 688 C C . MET A 1 88 ? 6.527 2.571 -3.188 1.00 91.62 88 MET A C 1
ATOM 690 O O . MET A 1 88 ? 6.851 2.473 -2.005 1.00 91.62 88 MET A O 1
ATOM 694 N N . VAL A 1 89 ? 7.127 3.431 -4.013 1.00 90.81 89 VAL A N 1
ATOM 695 C CA . VAL A 1 89 ? 8.191 4.335 -3.561 1.00 90.81 89 VAL A CA 1
ATOM 696 C C . VAL A 1 89 ? 7.636 5.426 -2.648 1.00 90.81 89 VAL A C 1
ATOM 698 O O . VAL A 1 89 ? 8.283 5.745 -1.651 1.00 90.81 89 VAL A O 1
ATOM 701 N N . THR A 1 90 ? 6.434 5.950 -2.916 1.00 89.62 90 THR A N 1
ATOM 702 C CA . THR A 1 90 ? 5.765 6.879 -1.989 1.00 89.62 90 THR A CA 1
ATOM 703 C C . THR A 1 90 ? 5.447 6.230 -0.643 1.00 89.62 90 THR A C 1
ATOM 705 O O . THR A 1 90 ? 5.538 6.896 0.386 1.00 89.62 90 THR A O 1
ATOM 708 N N . ASP A 1 91 ? 5.201 4.918 -0.628 1.00 92.31 91 ASP A N 1
ATOM 709 C CA . ASP A 1 91 ? 5.026 4.115 0.588 1.00 92.31 91 ASP A CA 1
ATOM 710 C C . ASP A 1 91 ? 6.363 3.737 1.263 1.00 92.31 91 ASP A C 1
ATOM 712 O O . ASP A 1 91 ? 6.406 2.899 2.165 1.00 92.31 91 ASP A O 1
ATOM 716 N N . ASN A 1 92 ? 7.472 4.370 0.863 1.00 91.44 92 ASN A N 1
ATOM 717 C CA . ASN A 1 92 ? 8.832 4.133 1.360 1.00 91.44 92 ASN A CA 1
ATOM 718 C C . ASN A 1 92 ? 9.370 2.716 1.089 1.00 91.44 92 ASN A C 1
ATOM 720 O O . ASN A 1 92 ? 10.319 2.262 1.737 1.00 91.44 92 ASN A O 1
ATOM 724 N N . ILE A 1 93 ? 8.816 2.005 0.105 1.00 92.06 93 ILE A N 1
ATOM 725 C CA . ILE A 1 93 ? 9.385 0.738 -0.350 1.00 92.06 93 ILE A CA 1
ATOM 726 C C . ILE A 1 93 ? 10.600 1.044 -1.229 1.00 92.06 93 ILE A C 1
ATOM 728 O O . ILE A 1 93 ? 10.514 1.700 -2.265 1.00 92.06 93 ILE A O 1
ATOM 732 N N . THR A 1 94 ? 11.765 0.537 -0.828 1.00 93.00 94 THR A N 1
ATOM 733 C CA . THR A 1 94 ? 13.006 0.756 -1.583 1.00 93.00 94 THR A CA 1
ATOM 734 C C . THR A 1 94 ? 12.980 0.055 -2.944 1.00 93.00 94 THR A C 1
ATOM 736 O O . THR A 1 94 ? 12.494 -1.069 -3.077 1.00 93.00 94 THR A O 1
ATOM 739 N N . ILE A 1 95 ? 13.611 0.660 -3.956 1.00 91.06 95 ILE A N 1
ATOM 740 C CA . ILE A 1 95 ? 13.747 0.079 -5.311 1.00 91.06 95 ILE A CA 1
ATOM 741 C C . ILE A 1 95 ? 14.390 -1.320 -5.257 1.00 91.06 95 ILE A C 1
ATOM 743 O O . ILE A 1 95 ? 14.019 -2.239 -5.994 1.00 91.06 95 ILE A O 1
ATOM 747 N N . ARG A 1 96 ? 15.323 -1.517 -4.322 1.00 91.25 96 ARG A N 1
ATOM 748 C CA . ARG A 1 96 ? 15.967 -2.807 -4.065 1.00 91.25 96 ARG A CA 1
ATOM 749 C C . ARG A 1 96 ? 14.985 -3.857 -3.537 1.00 91.25 96 ARG A C 1
ATOM 751 O O . ARG A 1 96 ? 15.067 -5.019 -3.931 1.00 91.25 96 ARG A O 1
ATOM 758 N N . ALA A 1 97 ? 14.043 -3.467 -2.677 1.00 90.88 97 ALA A N 1
ATOM 759 C CA . ALA A 1 97 ? 12.976 -4.357 -2.233 1.00 90.88 97 ALA A CA 1
ATOM 760 C C . ALA A 1 97 ? 12.042 -4.715 -3.398 1.00 90.88 97 ALA A C 1
ATOM 762 O O . ALA A 1 97 ? 11.763 -5.894 -3.594 1.00 90.88 97 ALA A O 1
ATOM 763 N N . ILE A 1 98 ? 11.643 -3.743 -4.224 1.00 90.69 98 ILE A N 1
ATOM 764 C CA . ILE A 1 98 ? 10.767 -3.969 -5.388 1.00 90.69 98 ILE A CA 1
ATOM 765 C C . ILE A 1 98 ? 11.394 -4.966 -6.379 1.00 90.69 98 ILE A C 1
ATOM 767 O O . ILE A 1 98 ? 10.729 -5.884 -6.858 1.00 90.69 98 ILE A O 1
ATOM 771 N N . THR A 1 99 ? 12.692 -4.827 -6.661 1.00 90.56 99 THR A N 1
ATOM 772 C CA . THR A 1 99 ? 13.408 -5.691 -7.619 1.00 90.56 99 THR A CA 1
ATOM 773 C C . THR A 1 99 ? 13.733 -7.083 -7.085 1.00 90.56 99 THR A C 1
ATOM 775 O O . THR A 1 99 ? 13.681 -8.052 -7.845 1.00 90.56 99 THR A O 1
ATOM 778 N N . ARG A 1 100 ? 14.112 -7.213 -5.808 1.00 90.06 100 ARG A N 1
ATOM 779 C CA . ARG A 1 100 ? 14.643 -8.477 -5.260 1.00 90.06 100 ARG A CA 1
ATOM 780 C C . ARG A 1 100 ? 13.613 -9.298 -4.499 1.00 90.06 100 ARG A C 1
ATOM 782 O O . ARG A 1 100 ? 13.804 -10.502 -4.333 1.00 90.06 100 ARG A O 1
ATOM 789 N N . ASN A 1 101 ? 12.524 -8.688 -4.039 1.00 93.44 101 ASN A N 1
ATOM 790 C CA . ASN A 1 101 ? 11.516 -9.404 -3.274 1.00 93.44 101 ASN A CA 1
ATOM 791 C C . ASN A 1 101 ? 10.653 -10.276 -4.197 1.00 93.44 101 ASN A C 1
ATOM 793 O O . ASN A 1 101 ? 9.837 -9.775 -4.970 1.00 93.44 101 ASN A O 1
ATOM 797 N N . LYS A 1 102 ? 10.795 -11.600 -4.064 1.00 92.62 102 LYS A N 1
ATOM 798 C CA . LYS A 1 102 ? 10.033 -12.588 -4.844 1.00 92.62 102 LYS A CA 1
ATOM 799 C C . LYS A 1 102 ? 8.518 -12.383 -4.764 1.00 92.62 102 LYS A C 1
ATOM 801 O O . LYS A 1 102 ? 7.844 -12.571 -5.770 1.00 92.62 102 LYS A O 1
ATOM 806 N N . TYR A 1 103 ? 7.998 -11.971 -3.608 1.00 93.81 103 TYR A N 1
ATOM 807 C CA . TYR A 1 103 ? 6.565 -11.784 -3.404 1.00 93.81 103 TYR A CA 1
ATOM 808 C C . TYR A 1 103 ? 6.060 -10.573 -4.182 1.00 93.81 103 TYR A C 1
ATOM 810 O O . TYR A 1 103 ? 5.051 -10.675 -4.866 1.00 93.81 103 TYR A O 1
ATOM 818 N N . ILE A 1 104 ? 6.809 -9.465 -4.166 1.00 90.94 104 ILE A N 1
ATOM 819 C CA . ILE A 1 104 ? 6.467 -8.271 -4.952 1.00 90.94 104 ILE A CA 1
ATOM 820 C C . ILE A 1 104 ? 6.476 -8.614 -6.445 1.00 90.94 104 ILE A C 1
ATOM 822 O O . ILE A 1 104 ? 5.524 -8.300 -7.157 1.00 90.94 104 ILE A O 1
ATOM 826 N N . ARG A 1 105 ? 7.497 -9.344 -6.916 1.00 90.25 105 ARG A N 1
ATOM 827 C CA . ARG A 1 105 ? 7.565 -9.769 -8.323 1.00 90.25 105 ARG A CA 1
ATOM 828 C C . ARG A 1 105 ? 6.407 -10.675 -8.718 1.00 90.25 105 ARG A C 1
ATOM 830 O O . ARG A 1 105 ? 5.843 -10.484 -9.791 1.00 90.25 105 ARG A O 1
ATOM 837 N N . GLN A 1 106 ? 6.052 -11.639 -7.872 1.00 93.00 106 GLN A N 1
ATOM 838 C CA . GLN A 1 106 ? 4.927 -12.537 -8.126 1.00 93.00 106 GLN A CA 1
ATOM 839 C C . GLN A 1 106 ? 3.602 -11.779 -8.159 1.00 93.00 106 GLN A C 1
ATOM 841 O O . GLN A 1 106 ? 2.835 -11.985 -9.093 1.00 93.00 106 GLN A O 1
ATOM 846 N N . SER A 1 107 ? 3.349 -10.883 -7.203 1.00 90.94 107 SER A N 1
ATOM 847 C CA . SER A 1 107 ? 2.119 -10.084 -7.172 1.00 90.94 107 SER A CA 1
ATOM 848 C C . SER A 1 107 ? 1.960 -9.249 -8.438 1.00 90.94 107 SER A C 1
ATOM 850 O O . SER A 1 107 ? 0.948 -9.356 -9.118 1.00 90.94 107 SER A O 1
ATOM 852 N N . VAL A 1 108 ? 2.997 -8.513 -8.833 1.00 89.88 108 VAL A N 1
ATOM 853 C CA . VAL A 1 108 ? 2.916 -7.663 -10.027 1.00 89.88 108 VAL A CA 1
ATOM 854 C C . VAL A 1 108 ? 2.858 -8.491 -11.325 1.00 89.88 108 VAL A C 1
ATOM 856 O O . VAL A 1 108 ? 2.208 -8.091 -12.289 1.00 89.88 108 VAL A O 1
ATOM 859 N N . SER A 1 109 ? 3.461 -9.686 -11.346 1.00 89.75 109 SER A N 1
ATOM 860 C CA . SER A 1 109 ? 3.321 -10.620 -12.477 1.00 89.75 109 SER A CA 1
ATOM 861 C C . SER A 1 109 ? 1.911 -11.204 -12.578 1.00 89.75 109 SER A C 1
ATOM 863 O O . SER A 1 109 ? 1.418 -11.407 -13.685 1.00 89.75 109 SER A O 1
ATOM 865 N N . ARG A 1 110 ? 1.235 -11.448 -11.445 1.00 89.25 110 ARG A N 1
ATOM 866 C CA . ARG A 1 110 ? -0.176 -11.880 -11.421 1.00 89.25 110 ARG A CA 1
ATOM 867 C C . ARG A 1 110 ? -1.106 -10.821 -12.003 1.00 89.25 110 ARG A C 1
ATOM 869 O O . ARG A 1 110 ? -2.094 -11.181 -12.634 1.00 89.25 110 ARG A O 1
ATOM 876 N N . ASP A 1 111 ? -0.751 -9.551 -11.850 1.00 86.06 111 ASP A N 1
ATOM 877 C CA . ASP A 1 111 ? -1.474 -8.429 -12.452 1.00 86.06 111 ASP A CA 1
ATOM 878 C C . ASP A 1 111 ? -1.175 -8.263 -13.958 1.00 86.06 111 ASP A C 1
ATOM 880 O O . ASP A 1 111 ? -1.750 -7.398 -14.620 1.00 86.06 111 ASP A O 1
ATOM 884 N N . GLY A 1 112 ? -0.316 -9.122 -14.522 1.00 87.69 112 GLY A N 1
ATOM 885 C CA . GLY A 1 112 ? -0.004 -9.186 -15.950 1.00 87.69 112 GLY A CA 1
ATOM 886 C C . GLY A 1 112 ? 1.203 -8.353 -16.379 1.00 87.69 112 GLY A C 1
ATOM 887 O O . GLY A 1 112 ? 1.408 -8.156 -17.577 1.00 87.69 112 GLY A O 1
ATOM 888 N N . PHE A 1 113 ? 2.014 -7.857 -15.439 1.00 88.00 113 PHE A N 1
ATOM 889 C CA . PHE A 1 113 ? 3.166 -7.014 -15.753 1.00 88.00 113 PHE A CA 1
ATOM 890 C C . PHE A 1 113 ? 4.501 -7.755 -15.637 1.00 88.00 113 PHE A C 1
ATOM 892 O O . PHE A 1 113 ? 4.761 -8.482 -14.682 1.00 88.00 113 PHE A O 1
ATOM 899 N N . ASN A 1 114 ? 5.409 -7.497 -16.580 1.00 86.25 114 ASN A N 1
ATOM 900 C CA . ASN A 1 114 ? 6.765 -8.043 -16.551 1.00 86.25 114 ASN A CA 1
ATOM 901 C C . ASN A 1 114 ? 7.717 -7.114 -15.795 1.00 86.25 114 ASN A C 1
ATOM 903 O O . ASN A 1 114 ? 7.960 -5.983 -16.219 1.00 86.25 114 ASN A O 1
ATOM 907 N N . LEU A 1 115 ? 8.294 -7.602 -14.690 1.00 85.56 115 LEU A N 1
ATOM 908 C CA . LEU A 1 115 ? 9.234 -6.805 -13.904 1.00 85.56 115 LEU A CA 1
ATOM 909 C C . LEU A 1 115 ? 10.618 -6.722 -14.551 1.00 85.56 115 LEU A C 1
ATOM 911 O O . LEU A 1 115 ? 11.225 -7.772 -14.807 1.00 85.56 115 LEU A O 1
ATOM 915 N N . PRO A 1 116 ? 11.183 -5.507 -14.696 1.00 85.62 116 PRO A N 1
ATOM 916 C CA . PRO A 1 116 ? 12.576 -5.342 -15.076 1.00 85.62 116 PRO A CA 1
ATOM 917 C C . PRO A 1 116 ? 13.506 -6.063 -14.096 1.00 85.62 116 PRO A C 1
ATOM 919 O O . PRO A 1 116 ? 13.278 -6.077 -12.886 1.00 85.62 116 PRO A O 1
ATOM 922 N N . LYS A 1 117 ? 14.580 -6.660 -14.618 1.00 84.62 117 LYS A N 1
ATOM 923 C CA . LYS A 1 117 ? 15.589 -7.348 -13.795 1.00 84.62 117 LYS A CA 1
ATOM 924 C C . LYS A 1 117 ? 16.519 -6.374 -13.061 1.00 84.62 117 LYS A C 1
ATOM 926 O O . LYS A 1 117 ? 17.119 -6.761 -12.064 1.00 84.62 117 LYS A O 1
ATOM 931 N N . TYR A 1 118 ? 16.638 -5.140 -13.552 1.00 90.62 118 TYR A N 1
ATOM 932 C CA . TYR A 1 118 ? 17.619 -4.162 -13.089 1.00 90.62 118 TYR A CA 1
ATOM 933 C C . TYR A 1 118 ? 16.952 -2.979 -12.385 1.00 90.62 118 TYR A C 1
ATOM 935 O O . TYR A 1 118 ? 15.947 -2.443 -12.852 1.00 90.62 118 TYR A O 1
ATOM 943 N N . GLU A 1 119 ? 17.559 -2.544 -11.280 1.00 89.31 119 GLU A N 1
ATOM 944 C CA . GLU A 1 119 ? 17.098 -1.414 -10.457 1.00 89.31 119 GLU A CA 1
ATOM 945 C C . GLU A 1 119 ? 17.064 -0.101 -11.263 1.00 89.31 119 GLU A C 1
ATOM 947 O O . GLU A 1 119 ? 16.112 0.669 -11.160 1.00 89.31 119 GLU A O 1
ATOM 952 N N . THR A 1 120 ? 18.036 0.107 -12.157 1.00 90.56 120 THR A N 1
ATOM 953 C CA . THR A 1 120 ? 18.116 1.283 -13.040 1.00 90.56 120 THR A CA 1
ATOM 954 C C . THR A 1 120 ? 16.920 1.408 -13.982 1.00 90.56 120 THR A C 1
ATOM 956 O O . THR A 1 120 ? 16.466 2.516 -14.257 1.00 90.56 120 THR A O 1
ATOM 959 N N . SER A 1 121 ? 16.371 0.289 -14.459 1.00 87.69 121 SER A N 1
ATOM 960 C CA . SER A 1 121 ? 15.173 0.291 -15.302 1.00 87.69 121 SER A CA 1
ATOM 961 C C . SER A 1 121 ? 13.935 0.731 -14.523 1.00 87.69 121 SER A C 1
ATOM 963 O O . SER A 1 121 ? 13.122 1.476 -15.059 1.00 87.69 121 SER A O 1
ATOM 965 N N . ILE A 1 122 ? 13.806 0.314 -13.259 1.00 88.50 122 ILE A N 1
ATOM 966 C CA . ILE A 1 122 ? 12.707 0.757 -12.389 1.00 88.50 122 ILE A CA 1
ATOM 967 C C . ILE A 1 122 ? 12.846 2.247 -12.081 1.00 88.50 122 ILE A C 1
ATOM 969 O O . ILE A 1 122 ? 11.868 2.982 -12.166 1.00 88.50 122 ILE A O 1
ATOM 973 N N . MET A 1 123 ? 14.066 2.712 -11.812 1.00 89.75 123 MET A N 1
ATOM 974 C CA . MET A 1 123 ? 14.318 4.125 -11.543 1.00 89.75 123 MET A CA 1
ATOM 975 C C . MET A 1 123 ? 13.945 5.023 -12.731 1.00 89.75 123 MET A C 1
ATOM 977 O O . MET A 1 123 ? 13.300 6.047 -12.534 1.00 89.75 123 MET A O 1
ATOM 981 N N . LYS A 1 124 ? 14.247 4.607 -13.970 1.00 90.94 124 LYS A N 1
ATOM 982 C CA . LYS A 1 124 ? 13.794 5.317 -15.182 1.00 90.94 124 LYS A CA 1
ATOM 983 C C . LYS A 1 124 ? 12.269 5.393 -15.284 1.00 90.94 124 LYS A C 1
ATOM 985 O O . LYS A 1 124 ? 11.738 6.454 -15.573 1.00 90.94 124 LYS A O 1
ATOM 990 N N . LEU A 1 125 ? 11.562 4.293 -15.006 1.00 89.00 125 LEU A N 1
ATOM 991 C CA . LEU A 1 125 ? 10.093 4.272 -15.041 1.00 89.00 125 LEU A CA 1
ATOM 992 C C . LEU A 1 125 ? 9.476 5.246 -14.035 1.00 89.00 125 LEU A C 1
ATOM 994 O O . LEU A 1 125 ? 8.459 5.862 -14.342 1.00 89.00 125 LEU A O 1
ATOM 998 N N . ILE A 1 126 ? 10.096 5.372 -12.861 1.00 89.00 126 ILE A N 1
ATOM 999 C CA . ILE A 1 126 ? 9.680 6.316 -11.826 1.00 89.00 126 ILE A CA 1
ATOM 1000 C C . ILE A 1 126 ? 9.916 7.752 -12.307 1.00 89.00 126 ILE A C 1
ATOM 1002 O O . ILE A 1 126 ? 8.990 8.557 -12.280 1.00 89.00 126 ILE A O 1
ATOM 1006 N N . HIS A 1 127 ? 11.119 8.071 -12.797 1.00 87.69 127 HIS A N 1
ATOM 1007 C CA . HIS A 1 127 ? 11.430 9.412 -13.305 1.00 87.69 127 HIS A CA 1
ATOM 1008 C C . HIS A 1 127 ? 10.503 9.835 -14.453 1.00 87.69 127 HIS A C 1
ATOM 1010 O O . HIS A 1 127 ? 9.919 10.912 -14.378 1.00 87.69 127 HIS A O 1
ATOM 1016 N N . ASP A 1 128 ? 10.260 8.955 -15.431 1.00 87.62 128 ASP A N 1
ATOM 1017 C CA . ASP A 1 128 ? 9.316 9.215 -16.527 1.00 87.62 128 ASP A CA 1
ATOM 1018 C C . ASP A 1 128 ? 7.905 9.580 -16.021 1.00 87.62 128 ASP A C 1
ATOM 1020 O O . ASP A 1 128 ? 7.208 10.396 -16.626 1.00 87.62 128 ASP A O 1
ATOM 1024 N N . ASP A 1 129 ? 7.440 8.927 -14.950 1.00 85.75 129 ASP A N 1
ATOM 1025 C CA . ASP A 1 129 ? 6.116 9.169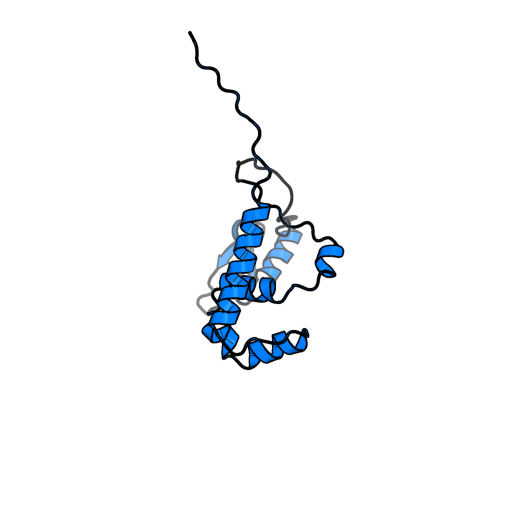 -14.367 1.00 85.75 129 ASP A CA 1
ATOM 1026 C C . ASP A 1 129 ? 6.059 10.525 -13.651 1.00 85.75 129 ASP A C 1
ATOM 1028 O O . ASP A 1 129 ? 5.089 11.274 -13.805 1.00 85.75 129 ASP A O 1
ATOM 1032 N N . PHE A 1 130 ? 7.123 10.878 -12.925 1.00 83.44 130 PHE A N 1
ATOM 1033 C CA . PHE A 1 130 ? 7.259 12.188 -12.287 1.00 83.44 130 PHE A CA 1
ATOM 1034 C C . PHE A 1 130 ? 7.335 13.328 -13.311 1.00 83.44 130 PHE A C 1
ATOM 1036 O O . PHE A 1 130 ? 6.636 14.329 -13.140 1.00 83.44 130 PHE A O 1
ATOM 1043 N N . ASP A 1 131 ? 8.092 13.162 -14.397 1.00 83.31 131 ASP A N 1
ATOM 1044 C CA . ASP A 1 131 ? 8.217 14.165 -15.466 1.00 83.31 131 ASP A CA 1
ATOM 1045 C C . ASP A 1 131 ? 6.900 14.359 -16.233 1.00 83.31 131 ASP A C 1
ATOM 1047 O O . ASP A 1 131 ? 6.518 15.471 -16.617 1.00 83.31 131 ASP A O 1
ATOM 1051 N N . LYS A 1 132 ? 6.133 13.279 -16.414 1.00 79.19 132 LYS A N 1
ATOM 1052 C CA . LYS A 1 132 ? 4.801 13.362 -17.018 1.00 79.19 132 LYS A CA 1
ATOM 1053 C C . LYS A 1 132 ? 3.806 14.084 -16.105 1.00 79.19 132 LYS A C 1
ATOM 1055 O O . LYS A 1 132 ? 3.008 14.892 -16.586 1.00 79.19 132 LYS A O 1
ATOM 1060 N N . LYS A 1 133 ? 3.862 13.826 -14.794 1.00 72.06 133 LYS A N 1
ATOM 1061 C CA . LYS A 1 133 ? 3.017 14.500 -13.794 1.00 72.06 133 LYS A CA 1
ATOM 1062 C C . LYS A 1 133 ? 3.366 15.982 -13.646 1.00 72.06 133 LYS A C 1
ATOM 1064 O O . LYS A 1 133 ? 2.450 16.795 -13.544 1.00 72.06 133 LYS A O 1
ATOM 1069 N N . SER A 1 134 ? 4.647 16.350 -13.694 1.00 69.44 134 SER A N 1
ATOM 1070 C CA . SER A 1 134 ? 5.074 17.756 -13.647 1.00 69.44 134 SER A CA 1
ATOM 1071 C C . SER A 1 134 ? 4.637 18.528 -14.899 1.00 69.44 134 SER A C 1
ATOM 1073 O O . SER A 1 134 ? 4.182 19.665 -14.794 1.00 69.44 134 SER A O 1
ATOM 1075 N N . SER A 1 135 ? 4.648 17.881 -16.067 1.00 60.97 135 SER A N 1
ATOM 1076 C CA . SER A 1 135 ? 4.217 18.485 -17.336 1.00 60.97 135 SER A CA 1
ATOM 1077 C C . SER A 1 135 ? 2.698 18.708 -17.437 1.00 60.97 135 SER A C 1
ATOM 1079 O O . SER A 1 135 ? 2.255 19.615 -18.137 1.00 60.97 135 SER A O 1
ATOM 1081 N N . HIS A 1 136 ? 1.872 17.924 -16.734 1.00 51.88 136 HIS A N 1
ATOM 1082 C CA . HIS A 1 136 ? 0.417 18.149 -16.638 1.00 51.88 136 HIS A CA 1
ATOM 1083 C C . HIS A 1 136 ? 0.014 19.151 -15.534 1.00 51.88 136 HIS A C 1
ATOM 1085 O O . HIS A 1 136 ? -1.164 19.482 -15.414 1.00 51.88 136 HIS A O 1
ATOM 1091 N N . GLY A 1 137 ? 0.971 19.675 -14.756 1.00 46.75 137 GLY A N 1
ATOM 1092 C CA . GLY A 1 137 ? 0.747 20.720 -13.746 1.00 46.75 137 GLY A CA 1
ATOM 1093 C C . GLY A 1 137 ? 0.788 22.163 -14.274 1.00 46.75 137 GLY A C 1
ATOM 1094 O O . GLY A 1 137 ? 0.529 23.091 -13.512 1.00 46.75 137 GLY A O 1
ATOM 1095 N N . SER A 1 138 ? 1.084 22.371 -15.561 1.00 40.94 138 SER A N 1
ATOM 1096 C CA . SER A 1 138 ? 1.414 23.688 -16.138 1.00 40.94 138 SER A CA 1
ATOM 1097 C C . SER A 1 138 ? 0.329 24.263 -17.062 1.00 40.94 138 SER A C 1
ATOM 1099 O O . SER A 1 138 ? 0.633 24.807 -18.119 1.00 40.94 138 SER A O 1
ATOM 1101 N N . GLN A 1 139 ? -0.947 24.176 -16.680 1.00 42.56 139 GLN A N 1
ATOM 1102 C CA . GLN A 1 139 ? -2.029 24.964 -17.296 1.00 42.56 139 GLN A CA 1
ATOM 1103 C C . GLN A 1 139 ? -2.861 25.697 -16.236 1.00 42.56 139 GLN A C 1
ATOM 1105 O O . GLN A 1 139 ? -4.065 25.513 -16.152 1.00 42.56 139 GLN A O 1
ATOM 1110 N N . GLN A 1 140 ? -2.222 26.555 -15.434 1.00 41.97 140 GLN A N 1
ATOM 1111 C CA . GLN A 1 140 ? -2.851 27.759 -14.869 1.00 41.97 140 GLN A CA 1
ATOM 1112 C C . GLN A 1 140 ? -1.792 28.867 -14.740 1.00 41.97 140 GLN A C 1
ATOM 1114 O O . GLN A 1 140 ? -1.243 29.108 -13.671 1.00 41.97 140 GLN A O 1
ATOM 1119 N N . GLN A 1 141 ? -1.493 29.547 -15.850 1.00 40.91 141 GLN A N 1
ATOM 1120 C CA . GLN A 1 141 ? -0.924 30.898 -15.831 1.00 40.91 141 GLN A CA 1
ATOM 1121 C C . GLN A 1 141 ? -1.966 31.848 -16.427 1.00 40.91 141 GLN A C 1
ATOM 1123 O O . GLN A 1 141 ? -2.082 32.000 -17.639 1.00 40.91 141 GLN A O 1
ATOM 1128 N N . GLY A 1 142 ? -2.775 32.438 -15.544 1.00 38.12 142 GLY A N 1
ATOM 1129 C CA . GLY A 1 142 ? -3.627 33.583 -15.843 1.00 38.12 142 GLY A CA 1
ATOM 1130 C C . GLY A 1 142 ? -2.846 34.864 -15.567 1.00 38.12 142 GLY A C 1
ATOM 1131 O O . GLY A 1 142 ? -2.411 35.112 -14.449 1.00 38.12 142 GLY A O 1
ATOM 1132 N N . THR A 1 143 ? -2.649 35.632 -16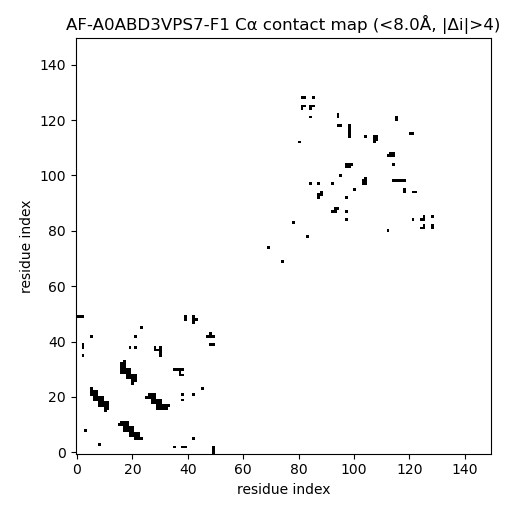.626 1.00 46.84 143 THR A N 1
ATOM 1133 C CA . THR A 1 143 ? -1.902 36.884 -16.756 1.00 46.84 143 THR A CA 1
ATOM 1134 C C . THR A 1 143 ? -2.177 37.921 -15.655 1.00 46.84 143 THR A C 1
ATOM 1136 O O . THR A 1 143 ? -3.305 38.403 -15.542 1.00 46.84 143 THR A O 1
ATOM 1139 N N . VAL A 1 144 ? -1.144 38.374 -14.934 1.00 43.62 144 VAL A N 1
ATOM 1140 C CA . VAL A 1 144 ? -1.176 39.688 -14.266 1.00 43.62 144 VAL A CA 1
ATOM 1141 C C . VAL A 1 144 ? -0.493 40.674 -15.200 1.00 43.62 144 VAL A C 1
ATOM 1143 O O . VAL A 1 144 ? 0.708 40.590 -15.448 1.00 43.62 144 VAL A O 1
ATOM 1146 N N . LYS A 1 145 ? -1.309 41.554 -15.782 1.00 44.81 145 LYS A N 1
ATOM 1147 C CA . LYS A 1 145 ? -0.865 42.628 -16.661 1.00 44.81 145 LYS A CA 1
ATOM 1148 C C . LYS A 1 145 ? 0.050 43.574 -15.892 1.00 44.81 145 LYS A C 1
ATOM 1150 O O . LYS A 1 145 ? -0.303 44.097 -14.839 1.00 44.81 145 LYS A O 1
ATOM 1155 N N . GLU A 1 146 ? 1.209 43.779 -16.490 1.00 50.06 146 GLU A N 1
ATOM 1156 C CA . GLU A 1 146 ? 2.145 44.859 -16.250 1.00 50.06 146 GLU A CA 1
ATOM 1157 C C . GLU A 1 146 ? 1.422 46.214 -16.197 1.00 50.06 146 GLU A C 1
ATOM 1159 O O . GLU A 1 146 ? 0.636 46.564 -17.078 1.00 50.06 146 GLU A O 1
ATOM 1164 N N . SER A 1 147 ? 1.664 46.985 -15.141 1.00 47.81 147 SER A N 1
ATOM 1165 C CA . SER A 1 147 ? 1.307 48.401 -15.066 1.00 47.81 147 SER A CA 1
ATOM 1166 C C . SER A 1 147 ? 2.424 49.122 -14.333 1.00 47.81 147 SER A C 1
ATOM 1168 O O . SER A 1 147 ? 2.475 49.161 -13.105 1.00 47.81 147 SER A O 1
ATOM 1170 N N . ARG A 1 148 ? 3.369 49.643 -15.117 1.00 44.38 148 ARG A N 1
ATOM 1171 C CA . ARG A 1 148 ? 4.437 50.524 -14.651 1.00 44.38 148 ARG A CA 1
ATOM 1172 C C . ARG A 1 148 ? 4.628 51.646 -15.667 1.00 44.38 148 ARG A C 1
ATOM 1174 O O . ARG A 1 148 ? 5.223 51.401 -16.711 1.00 44.38 148 ARG A O 1
ATOM 1181 N N . LYS A 1 149 ? 4.109 52.836 -15.342 1.00 46.25 149 LYS A N 1
ATOM 1182 C CA . LYS A 1 149 ? 4.460 54.202 -15.814 1.00 46.25 149 LYS A CA 1
ATOM 1183 C C . LYS A 1 149 ? 3.236 55.108 -15.585 1.00 46.25 149 LYS A C 1
ATOM 1185 O O . LYS A 1 149 ? 2.132 54.653 -15.848 1.00 46.25 149 LYS A O 1
ATOM 1190 N N . VAL A 1 150 ? 3.323 56.347 -15.104 1.00 49.78 150 VAL A N 1
ATOM 1191 C CA . VAL A 1 150 ? 4.420 57.314 -14.897 1.00 49.78 150 VAL A CA 1
ATOM 1192 C C . VAL A 1 150 ? 4.144 58.038 -13.583 1.00 49.78 150 VAL A C 1
ATOM 1194 O O . VAL A 1 150 ? 2.947 58.292 -13.327 1.00 49.78 150 VAL A O 1
#

pLDDT: mean 74.95, std 16.67, range [38.12, 93.81]

Solvent-accessible surface area (backbone atoms only — not comparable to full-atom values): 9715 Å² total; per-residue (Å²): 128,59,76,63,81,54,27,48,84,40,75,49,96,90,46,102,46,42,29,39,29,30,74,88,74,69,49,75,40,83,24,71,70,91,48,55,62,67,58,52,59,53,35,45,80,74,72,44,71,74,83,66,87,67,90,82,90,79,94,69,98,67,83,82,75,76,72,76,76,87,43,72,67,65,73,67,54,75,79,49,74,46,57,55,52,42,52,40,43,75,70,69,45,49,63,67,52,56,60,66,34,65,65,54,47,49,54,46,40,73,74,71,44,86,78,65,91,46,60,68,58,52,51,49,41,38,50,55,50,52,55,53,54,58,65,72,67,74,84,80,84,80,85,80,80,87,83,88,86,131

Foldseek 3Di:
DDLCVQWDWDDDPVDNWTWTQGPPPRDIHTDGDPDCPRSQVVVVVVVDHPVPPDDDDDDDDDDDPPPPPPDVVVVVDDDDPLRVLLVCVVVVNDLCCCQPPPVNQVVVVVSVDHDDNDSVVNVVSPVVVVVVVVVVVPPDDDDDDDDDDD

Sequence (150 aa):
MSVWDHAVKQTNGKRKELDGQCNRCNKILKCSGNSTTTLKSHLKTHGINVDRVTSSKNLVSEKPTLKPTFTMDAFLKKKTLKEIFTDMVTDNITIRAITRNKYIRQSVSRDGFNLPKYETSIMKLIHDDFDKKSSHGSQQQGTVKESRKV

Secondary structure (DSSP, 8-state):
--GGGGEEEEE-TTSSPEEEEETTT--EEEE-TT--HHHHHHHHHTT--TT--S-----------------HHHHH-PPPHHHHHHHHHHTT--HHHHHH-HHHHHHHHHTT-PPPSSHHHHHHHHHHHHHHHHHTT-------------

InterPro domains:
  IPR003656 Zinc finger, BED-type [PF02892] (3-45)
  IPR003656 Zinc finger, BED-type [PS50808] (1-53)

Radius of gyration: 26.0 Å; Cα contacts (8 Å, |Δi|>4): 118; chains: 1; bounding box: 47×70×56 Å

Mean predicted aligned error: 19.41 Å